Protein AF-A0A7Z0SCR2-F1 (afdb_monomer_lite)

Foldseek 3Di:
DDDDQPVPDPVSVVVVVLVVQCVDPPRNVVSVVVVVVVVVVVD

pLDDT: mean 88.07, std 14.49, range [45.38, 98.31]

Structure (mmCIF, N/CA/C/O backbone):
data_AF-A0A7Z0SCR2-F1
#
_entry.id   AF-A0A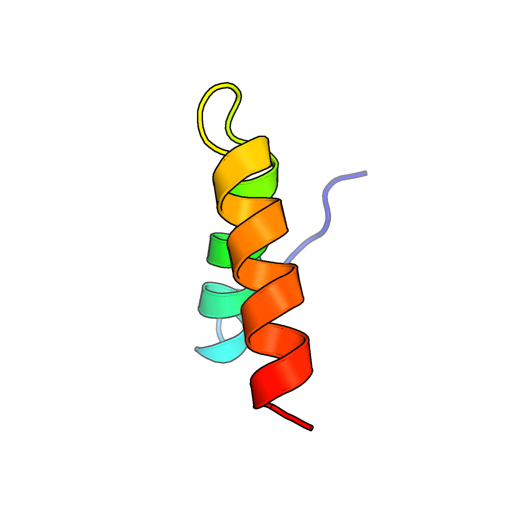7Z0SCR2-F1
#
loop_
_atom_site.group_PDB
_atom_site.id
_atom_site.type_symbol
_atom_site.label_atom_id
_atom_site.label_alt_id
_atom_site.label_comp_id
_atom_site.label_asym_id
_atom_site.label_entity_id
_atom_site.label_seq_id
_atom_site.pdbx_PDB_ins_code
_atom_site.Cartn_x
_atom_site.Cartn_y
_atom_site.Cartn_z
_atom_site.occupancy
_atom_site.B_iso_or_equiv
_atom_site.auth_seq_id
_atom_site.auth_comp_id
_atom_site.auth_asym_id
_atom_site.auth_atom_id
_atom_site.pdbx_PDB_model_num
ATOM 1 N N . GLU A 1 1 ? 14.184 -11.032 -2.223 1.00 45.38 1 GLU A N 1
ATOM 2 C CA . GLU A 1 1 ? 14.117 -10.979 -3.699 1.00 45.38 1 GLU A CA 1
ATOM 3 C C . GLU A 1 1 ? 13.260 -9.791 -4.107 1.00 45.38 1 GLU A C 1
ATOM 5 O O . GLU A 1 1 ? 12.208 -9.592 -3.513 1.00 45.38 1 GLU A O 1
ATOM 10 N N . GLY A 1 2 ? 13.730 -8.949 -5.030 1.00 59.66 2 GLY A N 1
ATOM 11 C CA . GLY A 1 2 ? 12.960 -7.794 -5.498 1.00 59.66 2 GLY A CA 1
ATOM 12 C C . GLY A 1 2 ? 11.893 -8.234 -6.496 1.00 59.66 2 GLY A C 1
ATOM 13 O O . GLY A 1 2 ? 12.222 -8.859 -7.504 1.00 59.66 2 GLY A O 1
ATOM 14 N N . LYS A 1 3 ? 10.624 -7.920 -6.228 1.00 64.88 3 LYS A N 1
ATOM 15 C CA . LYS A 1 3 ? 9.531 -8.190 -7.165 1.00 64.88 3 LYS A CA 1
ATOM 16 C C . LYS A 1 3 ? 9.679 -7.239 -8.355 1.00 64.88 3 LYS A C 1
ATOM 18 O O . LYS A 1 3 ? 9.637 -6.020 -8.205 1.00 64.88 3 LYS A O 1
ATOM 23 N N . ARG A 1 4 ? 9.961 -7.802 -9.530 1.00 70.19 4 ARG A N 1
ATOM 24 C CA . ARG A 1 4 ? 10.201 -7.043 -10.759 1.00 70.19 4 ARG A CA 1
ATOM 25 C C . ARG A 1 4 ? 8.851 -6.810 -11.435 1.00 70.19 4 ARG A C 1
ATOM 27 O O . ARG A 1 4 ? 8.306 -7.716 -12.055 1.00 70.19 4 ARG A O 1
ATOM 34 N N . TYR A 1 5 ? 8.291 -5.620 -11.250 1.00 61.62 5 TYR A N 1
ATOM 35 C CA . TYR A 1 5 ? 7.081 -5.205 -11.955 1.00 61.62 5 TYR A CA 1
ATOM 36 C C . TYR A 1 5 ? 7.425 -4.896 -13.401 1.00 61.62 5 TYR A C 1
ATOM 38 O O . TYR A 1 5 ? 8.399 -4.194 -13.673 1.00 61.62 5 TYR A O 1
ATOM 46 N N . ASP A 1 6 ? 6.619 -5.405 -14.325 1.00 64.19 6 ASP A N 1
ATOM 47 C CA . ASP A 1 6 ? 6.710 -5.012 -15.721 1.00 64.19 6 ASP A CA 1
ATOM 48 C C . ASP A 1 6 ? 6.106 -3.607 -15.870 1.00 64.19 6 ASP A C 1
ATOM 50 O O . ASP A 1 6 ? 4.921 -3.413 -16.154 1.00 64.19 6 ASP A O 1
ATOM 54 N N . CYS A 1 7 ? 6.918 -2.594 -15.565 1.00 53.91 7 CYS A N 1
ATOM 55 C CA . CYS A 1 7 ? 6.511 -1.189 -15.554 1.00 53.91 7 CYS A CA 1
ATOM 56 C C . CYS A 1 7 ? 6.180 -0.636 -16.956 1.00 53.91 7 CYS A C 1
ATOM 58 O O . CYS A 1 7 ? 5.850 0.542 -17.075 1.00 53.91 7 CYS A O 1
ATOM 60 N N . GLY A 1 8 ? 6.253 -1.453 -18.016 1.00 62.84 8 GLY A N 1
ATOM 61 C CA . GLY A 1 8 ? 5.844 -1.076 -19.373 1.00 62.84 8 GLY A CA 1
ATOM 62 C C . GLY A 1 8 ? 4.326 -0.968 -19.565 1.00 62.84 8 GLY A C 1
ATOM 63 O O . GLY A 1 8 ? 3.874 -0.352 -20.529 1.00 62.84 8 GLY A O 1
ATOM 64 N N . ALA A 1 9 ? 3.522 -1.519 -18.650 1.00 80.81 9 ALA A N 1
ATOM 65 C CA . ALA A 1 9 ? 2.063 -1.471 -18.716 1.00 80.81 9 ALA A CA 1
ATOM 66 C C . ALA A 1 9 ? 1.473 -0.536 -17.648 1.00 80.81 9 ALA A C 1
ATOM 68 O O . ALA A 1 9 ? 1.878 -0.563 -16.486 1.00 80.81 9 ALA A O 1
ATOM 69 N N . LYS A 1 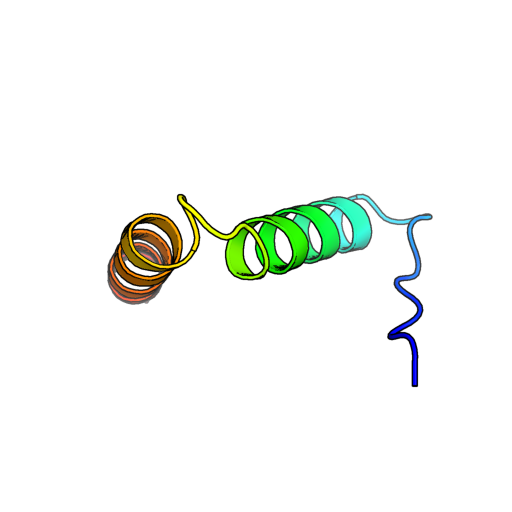10 ? 0.435 0.235 -18.012 1.00 89.69 10 LYS A N 1
ATOM 70 C CA . LYS A 1 10 ? -0.304 1.128 -17.089 1.00 89.69 10 LYS A CA 1
ATOM 71 C C . LYS A 1 10 ? -0.789 0.406 -15.826 1.00 89.69 10 LYS A C 1
ATOM 73 O O . LYS A 1 10 ? -0.795 0.988 -14.749 1.00 89.69 10 LYS A O 1
ATOM 78 N N . LEU A 1 11 ? -1.148 -0.872 -15.953 1.00 88.69 11 LEU A N 1
ATOM 79 C CA . LEU A 1 11 ? -1.528 -1.713 -14.820 1.00 88.69 11 LEU A CA 1
ATOM 80 C C . LEU A 1 11 ? -0.356 -1.953 -13.856 1.00 88.69 11 LEU A C 1
ATOM 82 O O . LEU A 1 11 ? -0.532 -1.846 -12.648 1.00 88.69 11 LEU A O 1
ATOM 86 N N . GLY A 1 12 ? 0.843 -2.224 -14.379 1.00 88.69 12 GLY A N 1
ATOM 87 C CA . GLY A 1 12 ? 2.048 -2.421 -13.571 1.00 88.69 12 GLY A CA 1
ATOM 88 C C . GLY A 1 12 ? 2.411 -1.180 -12.757 1.00 88.69 12 GLY A C 1
ATOM 89 O O . GLY A 1 12 ? 2.764 -1.305 -11.587 1.00 88.69 12 GLY A O 1
ATOM 90 N N . PHE A 1 13 ? 2.235 0.013 -13.336 1.00 90.81 13 PHE A N 1
ATOM 91 C CA . PHE A 1 13 ? 2.391 1.278 -12.612 1.00 90.81 13 PHE A CA 1
ATOM 92 C C . PHE A 1 13 ? 1.423 1.381 -11.424 1.00 90.81 13 PHE A C 1
ATOM 94 O O . PHE A 1 13 ? 1.863 1.639 -10.308 1.00 90.81 13 PHE A O 1
ATOM 101 N N . LEU A 1 14 ? 0.129 1.112 -11.637 1.00 94.06 14 LEU A N 1
ATOM 102 C CA . LEU A 1 14 ? -0.873 1.171 -10.566 1.00 94.06 14 LEU A CA 1
ATOM 103 C C . LEU A 1 14 ? -0.583 0.161 -9.447 1.00 94.06 14 LEU A C 1
ATOM 105 O O . LEU A 1 14 ? -0.658 0.516 -8.272 1.00 94.06 14 LEU A O 1
ATOM 109 N N . ILE A 1 15 ? -0.191 -1.070 -9.798 1.00 93.81 15 ILE A N 1
ATOM 110 C CA . ILE A 1 15 ? 0.194 -2.098 -8.817 1.00 93.81 15 ILE A CA 1
ATOM 111 C C . ILE A 1 15 ? 1.405 -1.633 -8.002 1.00 93.81 15 ILE A C 1
ATOM 113 O O . ILE A 1 15 ? 1.382 -1.708 -6.774 1.00 93.81 15 ILE A O 1
ATOM 117 N N . ALA A 1 16 ? 2.443 -1.115 -8.664 1.00 93.06 16 ALA A N 1
ATOM 118 C CA . ALA A 1 16 ? 3.637 -0.624 -7.988 1.00 93.06 16 ALA A CA 1
ATOM 119 C C . ALA A 1 16 ? 3.309 0.531 -7.030 1.00 93.06 16 ALA A C 1
ATOM 121 O O . ALA A 1 16 ? 3.781 0.526 -5.898 1.00 93.06 16 ALA A O 1
ATOM 122 N N . THR A 1 17 ? 2.466 1.486 -7.436 1.00 94.75 17 THR A N 1
ATOM 123 C CA . THR A 1 17 ? 2.034 2.590 -6.565 1.00 94.75 17 THR A CA 1
ATOM 124 C C . THR A 1 17 ? 1.314 2.086 -5.315 1.00 94.75 17 THR A C 1
ATOM 126 O O . THR A 1 17 ? 1.631 2.537 -4.215 1.00 94.75 17 THR A O 1
ATOM 129 N N . VAL A 1 18 ? 0.392 1.129 -5.459 1.00 96.56 18 VAL A N 1
ATOM 130 C CA . VAL A 1 18 ? -0.315 0.530 -4.316 1.00 96.56 18 VAL A CA 1
ATOM 131 C C . VAL A 1 18 ? 0.667 -0.164 -3.370 1.00 96.56 18 VAL A C 1
ATOM 133 O O . VAL A 1 18 ? 0.625 0.060 -2.162 1.00 96.56 18 VAL A O 1
ATOM 136 N N . GLU A 1 19 ? 1.596 -0.962 -3.894 1.00 95.69 19 GLU A N 1
ATOM 137 C CA . GLU A 1 19 ?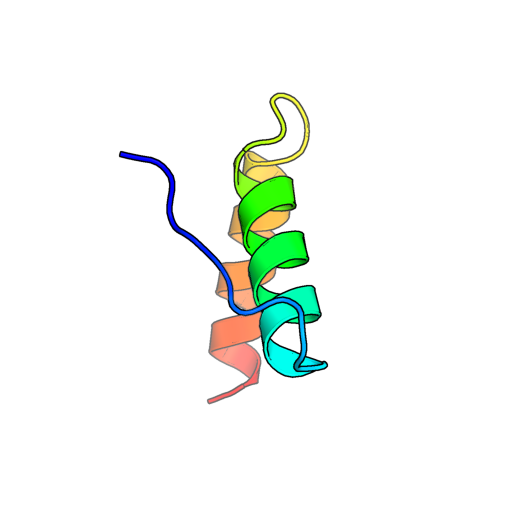 2.569 -1.646 -3.041 1.00 95.69 19 GLU A CA 1
ATOM 138 C C . GLU A 1 19 ? 3.544 -0.692 -2.349 1.00 95.69 19 GLU A C 1
ATOM 140 O O . GLU A 1 19 ? 3.841 -0.881 -1.172 1.00 95.69 19 GLU A O 1
ATOM 145 N N . GLN A 1 20 ? 4.009 0.355 -3.035 1.00 95.25 20 GLN A N 1
ATOM 146 C CA . GLN A 1 20 ? 4.858 1.374 -2.415 1.00 95.25 20 GLN A CA 1
ATOM 147 C C . GLN A 1 20 ? 4.120 2.115 -1.292 1.00 95.25 20 GLN A C 1
ATOM 149 O O . GLN A 1 20 ? 4.707 2.353 -0.238 1.00 95.25 20 GLN A O 1
ATOM 154 N N . GLY A 1 21 ? 2.828 2.416 -1.466 1.00 96.50 21 GLY A N 1
ATOM 155 C CA . GLY A 1 21 ? 2.006 3.012 -0.408 1.00 96.50 21 GLY A CA 1
ATOM 156 C C . GLY A 1 21 ? 1.917 2.131 0.843 1.00 96.50 21 GLY A C 1
ATOM 157 O O . GLY A 1 21 ? 2.010 2.629 1.961 1.00 96.50 21 GLY A O 1
ATOM 158 N N . LEU A 1 22 ? 1.837 0.809 0.668 1.00 97.25 22 LEU A N 1
ATOM 159 C CA . LEU A 1 22 ? 1.806 -0.158 1.774 1.00 97.25 22 LEU A CA 1
ATOM 160 C C . LEU A 1 22 ? 3.162 -0.362 2.473 1.00 97.25 22 LEU A C 1
ATOM 162 O O . LEU A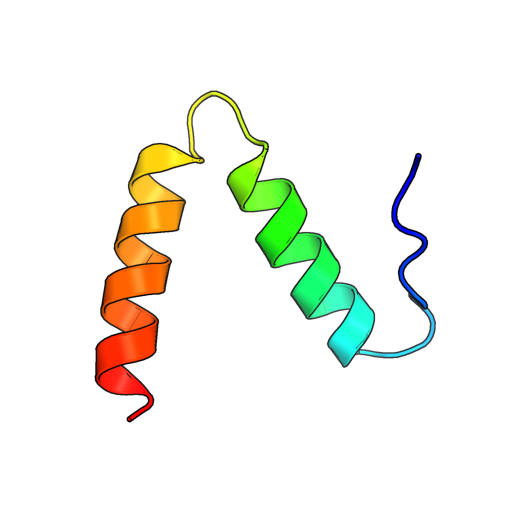 1 22 ? 3.205 -0.932 3.564 1.00 97.25 22 LEU A O 1
ATOM 166 N N . LEU A 1 23 ? 4.263 0.108 1.880 1.00 96.44 23 LEU A N 1
ATOM 167 C CA . LEU A 1 23 ? 5.590 0.115 2.504 1.00 96.44 23 LEU A CA 1
ATOM 168 C C . LEU A 1 23 ? 5.890 1.425 3.259 1.00 96.44 23 LEU A C 1
ATOM 170 O O . LEU A 1 23 ? 6.869 1.482 4.006 1.00 96.44 23 LEU A O 1
ATOM 174 N N . HIS A 1 24 ? 5.075 2.472 3.091 1.00 96.31 24 HIS A N 1
ATOM 175 C CA . HIS A 1 24 ? 5.321 3.788 3.683 1.00 96.31 24 HIS A CA 1
ATOM 176 C C . HIS A 1 24 ? 5.122 3.781 5.207 1.00 96.31 24 HIS A C 1
ATOM 178 O O . HIS A 1 24 ? 4.044 3.449 5.692 1.00 96.31 24 HIS A O 1
ATOM 184 N N . GLN A 1 25 ? 6.130 4.200 5.979 1.00 95.94 25 GLN A N 1
ATOM 185 C CA . GLN A 1 25 ? 6.134 4.037 7.443 1.00 95.94 25 GLN A CA 1
ATOM 186 C C . GLN A 1 25 ? 4.952 4.714 8.147 1.00 95.94 25 GLN A C 1
ATOM 188 O O . GLN A 1 25 ? 4.367 4.115 9.043 1.00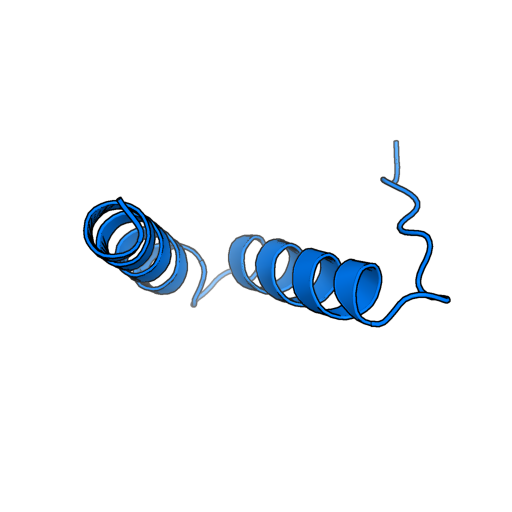 95.94 25 GLN A O 1
ATOM 193 N N . GLU A 1 26 ? 4.592 5.921 7.713 1.00 97.38 26 GLU A N 1
ATOM 194 C CA . GLU A 1 26 ? 3.540 6.730 8.345 1.00 97.38 26 GLU A CA 1
ATOM 195 C C . GLU A 1 26 ? 2.151 6.520 7.734 1.00 97.38 26 GLU A C 1
ATOM 197 O O . GLU A 1 26 ? 1.155 6.847 8.362 1.00 97.38 26 GLU A O 1
ATOM 202 N N . LEU A 1 27 ? 2.069 5.990 6.508 1.00 95.69 27 LEU A N 1
ATOM 203 C CA . LEU A 1 27 ? 0.820 5.977 5.732 1.00 95.69 27 LEU A CA 1
ATOM 204 C C . LEU A 1 27 ? 0.271 4.568 5.512 1.00 95.69 27 LEU A C 1
ATOM 206 O O . LEU A 1 27 ? -0.890 4.422 5.143 1.00 95.69 27 LEU A O 1
ATOM 210 N N . LYS A 1 28 ? 1.085 3.525 5.726 1.00 97.12 28 LYS A N 1
ATOM 211 C CA . LYS A 1 28 ? 0.710 2.135 5.436 1.00 97.12 28 LYS A CA 1
ATOM 212 C C . LYS A 1 28 ? -0.563 1.689 6.151 1.00 97.12 28 LYS A C 1
ATOM 214 O O . LYS A 1 28 ? -1.308 0.909 5.568 1.00 97.12 28 LYS A O 1
ATOM 219 N N . ASP A 1 29 ? -0.795 2.135 7.386 1.00 97.81 29 ASP A N 1
ATOM 220 C CA . ASP A 1 29 ? -1.887 1.621 8.216 1.00 97.81 29 ASP A CA 1
ATOM 221 C C . ASP A 1 29 ? -3.222 2.215 7.743 1.00 97.81 29 ASP A C 1
ATOM 223 O O . ASP A 1 29 ? -4.105 1.461 7.327 1.00 97.81 29 ASP A O 1
ATOM 227 N N . ASP A 1 30 ? -3.306 3.544 7.629 1.00 98.19 30 ASP A N 1
ATOM 228 C CA . ASP A 1 30 ? -4.472 4.241 7.068 1.00 98.19 30 ASP A CA 1
ATOM 229 C C . ASP A 1 30 ? -4.749 3.822 5.615 1.00 98.19 30 ASP A C 1
ATOM 231 O O . ASP A 1 30 ? -5.891 3.568 5.221 1.00 98.19 30 ASP A O 1
ATOM 235 N N . PHE A 1 31 ? -3.697 3.694 4.798 1.00 98.31 31 PHE A N 1
ATOM 236 C CA . PHE A 1 31 ? -3.838 3.294 3.400 1.00 98.31 31 PHE A CA 1
ATOM 237 C C . PHE A 1 31 ? -4.322 1.847 3.258 1.00 98.31 31 PHE A C 1
ATOM 239 O O . PHE A 1 31 ? -5.160 1.548 2.406 1.00 98.31 31 PHE A O 1
ATOM 246 N N . LYS A 1 32 ? -3.844 0.939 4.115 1.00 98.00 32 LYS A N 1
ATOM 247 C CA . LYS A 1 32 ? -4.312 -0.450 4.157 1.00 98.00 32 LYS A CA 1
ATOM 248 C C . LYS A 1 32 ? -5.791 -0.533 4.516 1.00 98.00 32 LYS A C 1
ATOM 250 O O . LYS A 1 32 ? -6.502 -1.337 3.913 1.00 98.00 32 LYS A O 1
ATOM 255 N N . ASP A 1 33 ? -6.253 0.258 5.478 1.00 98.12 33 ASP A N 1
ATOM 256 C CA . ASP A 1 33 ? -7.659 0.248 5.881 1.00 98.12 33 ASP A CA 1
ATOM 257 C C . ASP A 1 33 ? -8.569 0.808 4.783 1.00 98.12 33 ASP A C 1
ATOM 259 O O . ASP A 1 33 ? -9.576 0.177 4.452 1.00 98.12 33 ASP A O 1
ATOM 263 N N . TYR A 1 34 ? -8.144 1.876 4.102 1.00 98.12 34 TYR A N 1
ATOM 264 C CA . TYR A 1 34 ? -8.818 2.359 2.895 1.00 98.12 34 TYR A CA 1
ATOM 265 C C . TYR A 1 34 ? -8.934 1.278 1.808 1.00 98.12 34 TYR A C 1
ATOM 267 O O . TYR A 1 34 ? -10.003 1.103 1.221 1.00 98.12 34 TYR A O 1
ATOM 275 N N . LEU A 1 35 ? -7.861 0.525 1.529 1.00 97.56 35 LEU A N 1
ATOM 276 C CA . LEU A 1 35 ? -7.888 -0.524 0.500 1.00 97.56 35 LEU A CA 1
ATOM 277 C C . LEU A 1 35 ? -8.846 -1.670 0.849 1.00 97.56 35 LEU A C 1
ATOM 279 O O . LEU A 1 35 ? -9.496 -2.203 -0.050 1.00 97.56 35 LEU A O 1
ATOM 283 N N . LYS A 1 36 ? -8.971 -2.037 2.132 1.00 96.94 36 LYS A N 1
ATOM 284 C CA . LYS A 1 36 ? -9.965 -3.031 2.573 1.00 96.94 36 LYS A CA 1
ATOM 285 C C . LYS A 1 36 ? -11.389 -2.535 2.335 1.00 96.94 36 LYS A C 1
ATOM 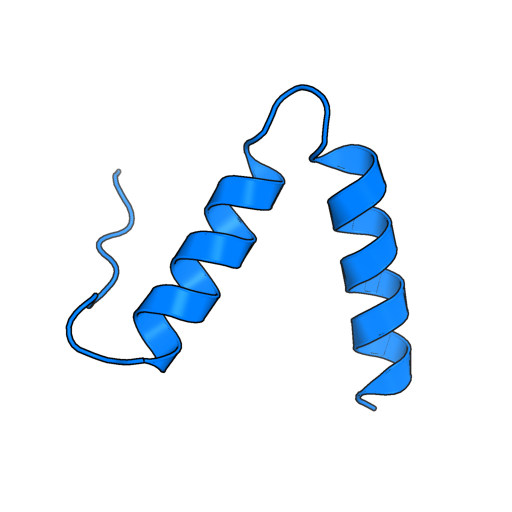287 O O . LYS A 1 36 ? -12.214 -3.287 1.831 1.00 96.94 36 LYS A O 1
ATOM 292 N N . GLU A 1 37 ? -11.675 -1.280 2.679 1.00 97.88 37 GLU A N 1
ATOM 293 C CA . GLU A 1 37 ? -12.991 -0.678 2.438 1.00 97.88 37 GLU A CA 1
ATOM 294 C C . GLU A 1 37 ? -13.293 -0.572 0.939 1.00 97.88 37 GLU A C 1
ATOM 296 O O . GLU A 1 37 ? -14.409 -0.840 0.496 1.00 97.88 37 GLU A O 1
ATOM 301 N N . LEU A 1 38 ? -12.295 -0.196 0.137 1.00 97.12 38 LEU A N 1
ATOM 302 C CA . LEU A 1 38 ? -12.417 -0.157 -1.313 1.00 97.12 38 LEU A CA 1
ATOM 303 C C . LEU A 1 38 ? -12.748 -1.539 -1.890 1.00 97.12 38 LEU A C 1
ATOM 305 O O . LEU A 1 38 ? -13.643 -1.615 -2.722 1.00 97.12 38 LEU A O 1
ATOM 309 N N . ALA A 1 39 ? -12.085 -2.608 -1.440 1.00 95.75 39 ALA A N 1
ATOM 310 C CA . ALA A 1 39 ? -12.352 -3.969 -1.911 1.00 95.75 39 ALA A CA 1
ATOM 311 C C . ALA A 1 39 ? -13.814 -4.379 -1.676 1.00 95.75 39 ALA A C 1
ATOM 313 O O . ALA A 1 39 ? -14.468 -4.827 -2.609 1.00 95.75 39 ALA A O 1
ATOM 314 N N . THR A 1 40 ? -14.362 -4.096 -0.490 1.00 96.44 40 THR A N 1
ATOM 315 C CA . THR A 1 40 ? -15.782 -4.345 -0.177 1.00 96.44 40 THR A CA 1
ATOM 316 C C . THR A 1 40 ? -16.750 -3.592 -1.097 1.00 96.44 40 THR A C 1
ATOM 318 O O . THR A 1 40 ? -17.884 -4.019 -1.265 1.00 96.44 40 THR A O 1
ATOM 321 N N . ARG A 1 41 ? -16.342 -2.451 -1.670 1.00 96.75 41 ARG A N 1
ATOM 322 C CA . ARG A 1 41 ? -17.166 -1.655 -2.603 1.00 96.75 41 ARG A CA 1
ATOM 323 C C . ARG A 1 41 ? -17.007 -2.067 -4.068 1.00 96.75 41 ARG A C 1
ATOM 325 O O . ARG A 1 41 ? -17.735 -1.543 -4.909 1.00 96.75 41 ARG A O 1
ATOM 332 N N . LEU A 1 42 ? -16.003 -2.884 -4.379 1.00 92.81 42 LEU A N 1
ATOM 333 C CA . LEU A 1 42 ? -15.730 -3.371 -5.732 1.00 92.81 42 LEU A CA 1
ATOM 334 C C . LEU A 1 42 ? -16.396 -4.726 -6.017 1.00 92.81 42 LEU A C 1
ATOM 336 O O . LEU A 1 42 ? -16.475 -5.095 -7.190 1.00 92.81 42 LEU A O 1
ATOM 340 N N . ASP A 1 43 ? -16.866 -5.414 -4.975 1.00 70.00 43 ASP A N 1
ATOM 341 C CA . ASP A 1 43 ? -17.739 -6.595 -5.038 1.00 70.00 43 ASP A CA 1
ATOM 342 C C . ASP A 1 43 ? -19.226 -6.194 -5.131 1.00 70.00 43 ASP A C 1
ATOM 344 O O . ASP A 1 43 ? -19.987 -6.913 -5.823 1.00 70.00 43 ASP A O 1
#

Sequence (43 aa):
EGKRYDCGAKLGFLIATVEQGLLHQELKDDFKDYLKELATRLD

Radius of gyration: 11.93 Å; chains: 1; bounding box: 32×18×28 Å

Organism: NCBI:txid2738884

Secondary structure (DSSP, 8-state):
------TTSHHHHHHHHHHHHHH-TTTHHHHHHHHHHHHHHH-